Protein AF-A0A6G6Y053-F1 (afdb_monomer_lite)

Organism: NCBI:txid2711215

Foldseek 3Di:
DDDDPPPPDPPQFQFPDDQDDPNHGDDPVNSNVNRVVVVVCVPPVNVVVVVVVVVVVVVVVVVVVVDDPPDPPDPPDPPDPPPDDDDDDDDDDDDDDDDDDDDDDD

Structure (mmCIF, N/CA/C/O backbone):
data_AF-A0A6G6Y053-F1
#
_entry.id   AF-A0A6G6Y053-F1
#
loop_
_atom_site.group_PDB
_atom_site.id
_atom_site.type_symbol
_atom_site.label_atom_id
_atom_site.label_alt_id
_atom_site.label_comp_id
_atom_site.label_asym_id
_atom_site.label_entity_id
_atom_site.label_seq_id
_atom_site.pdbx_PDB_ins_code
_atom_site.Cartn_x
_atom_site.Cartn_y
_atom_site.Cartn_z
_atom_site.occupancy
_atom_site.B_iso_or_equiv
_atom_site.auth_seq_id
_atom_site.auth_comp_id
_atom_site.auth_asym_id
_atom_site.auth_atom_id
_atom_site.pdbx_PDB_model_num
ATOM 1 N N . MET A 1 1 ? -21.808 40.352 -26.082 1.00 40.16 1 MET A N 1
ATOM 2 C CA . MET A 1 1 ? -21.415 40.097 -24.675 1.00 40.16 1 MET A CA 1
ATOM 3 C C . MET A 1 1 ? -20.967 38.643 -24.524 1.00 40.16 1 MET A C 1
ATOM 5 O O . MET A 1 1 ? -21.799 37.762 -24.353 1.00 40.16 1 MET A O 1
ATOM 9 N N . ALA A 1 2 ? -19.668 38.358 -24.646 1.00 48.59 2 ALA A N 1
ATOM 10 C CA . ALA A 1 2 ? -19.147 37.001 -24.470 1.00 48.59 2 ALA A CA 1
ATOM 11 C C . ALA A 1 2 ? -18.916 36.725 -22.975 1.00 48.59 2 ALA A C 1
ATOM 13 O O . ALA A 1 2 ? -18.081 37.368 -22.337 1.00 48.59 2 ALA A O 1
ATOM 14 N N . LYS A 1 3 ? -19.668 35.779 -22.395 1.00 51.44 3 LYS A N 1
ATOM 15 C CA . LYS A 1 3 ? -19.447 35.306 -21.021 1.00 51.44 3 LYS A CA 1
ATOM 16 C C . LYS A 1 3 ? -18.071 34.639 -20.947 1.00 51.44 3 LYS A C 1
ATOM 18 O O . LYS A 1 3 ? -17.891 33.500 -21.368 1.00 51.44 3 LYS A O 1
ATOM 23 N N . LYS A 1 4 ? -17.099 35.373 -20.403 1.00 47.28 4 LYS A N 1
ATOM 24 C CA . LYS A 1 4 ? -15.749 34.909 -20.071 1.00 47.28 4 LYS A CA 1
ATOM 25 C C . LYS A 1 4 ? -15.877 33.661 -19.183 1.00 47.28 4 LYS A C 1
ATOM 27 O O . LYS A 1 4 ? -16.305 33.758 -18.032 1.00 47.28 4 LYS A O 1
ATOM 32 N N . LYS A 1 5 ? -15.565 32.478 -19.735 1.00 53.31 5 LYS A N 1
ATOM 33 C CA . LYS A 1 5 ? -15.426 31.215 -18.989 1.00 53.31 5 LYS A CA 1
ATOM 34 C C . LYS A 1 5 ? -14.479 31.496 -17.819 1.00 53.31 5 LYS A C 1
ATOM 36 O O . LYS A 1 5 ? -13.293 31.723 -18.040 1.00 53.31 5 LYS A O 1
ATOM 41 N N . LYS A 1 6 ? -15.005 31.534 -16.588 1.00 44.59 6 LYS A N 1
ATOM 42 C CA . LYS A 1 6 ? -14.189 31.637 -15.372 1.00 44.59 6 LYS A CA 1
ATOM 43 C C . LYS A 1 6 ? -13.192 30.482 -15.396 1.00 44.59 6 LYS A C 1
ATOM 45 O O . LYS A 1 6 ? -13.589 29.316 -15.364 1.00 44.59 6 LYS A O 1
ATOM 50 N N . SER A 1 7 ? -11.916 30.828 -15.498 1.00 49.06 7 SER A N 1
ATOM 51 C CA . SER A 1 7 ? -10.780 29.934 -15.337 1.00 49.06 7 SER A CA 1
ATOM 52 C C . SER A 1 7 ? -11.001 29.084 -14.087 1.00 49.06 7 SER A C 1
ATOM 54 O O . SER A 1 7 ? -11.285 29.593 -12.999 1.00 49.06 7 SER A O 1
ATOM 56 N N . LYS A 1 8 ? -10.960 27.760 -14.267 1.00 51.59 8 LYS A N 1
ATOM 57 C CA . LYS A 1 8 ? -10.961 26.783 -13.177 1.00 51.59 8 LYS A CA 1
ATOM 58 C C . LYS A 1 8 ? -9.758 27.122 -12.299 1.00 51.59 8 LYS A C 1
ATOM 60 O O . LYS A 1 8 ? -8.645 26.755 -12.637 1.00 51.59 8 LYS A O 1
ATOM 65 N N . LYS A 1 9 ? -10.007 27.846 -11.204 1.00 45.41 9 LYS A N 1
ATOM 66 C CA . LYS A 1 9 ? -9.095 28.024 -10.070 1.00 45.41 9 LYS A CA 1
ATOM 67 C C . LYS A 1 9 ? -8.394 26.691 -9.830 1.00 45.41 9 LYS A C 1
ATOM 69 O O . LYS A 1 9 ? -9.125 25.716 -9.649 1.00 45.41 9 LYS A O 1
ATOM 74 N N . ASP A 1 10 ? -7.063 26.661 -9.882 1.00 51.81 10 ASP A N 1
ATOM 75 C CA . ASP A 1 10 ? -6.205 25.501 -9.622 1.00 51.81 10 ASP A CA 1
ATOM 76 C C . ASP A 1 10 ? -6.730 24.681 -8.444 1.00 51.81 10 ASP A C 1
ATOM 78 O O . ASP A 1 10 ? -6.475 24.949 -7.267 1.00 51.81 10 ASP A O 1
ATOM 82 N N . LYS A 1 11 ? -7.572 23.695 -8.755 1.00 57.12 11 LYS A N 1
ATOM 83 C CA . LYS A 1 11 ? -8.029 22.720 -7.781 1.00 57.12 11 LYS A CA 1
ATOM 84 C C . LYS A 1 11 ? -6.908 21.706 -7.766 1.00 57.12 11 LYS A C 1
ATOM 86 O O . LYS A 1 11 ? -6.792 20.940 -8.718 1.00 57.12 11 LYS A O 1
ATOM 91 N N . GLY A 1 12 ? -6.093 21.758 -6.711 1.00 64.25 12 GLY A N 1
ATOM 92 C CA . GLY A 1 12 ? -5.058 20.765 -6.442 1.00 64.25 12 GLY A CA 1
ATOM 93 C C . GLY A 1 12 ? -5.575 19.329 -6.606 1.00 64.25 12 GLY A C 1
ATOM 94 O O . GLY A 1 12 ? -6.791 19.107 -6.696 1.00 64.25 12 GLY A O 1
ATOM 95 N N . PRO A 1 13 ? -4.665 18.351 -6.662 1.00 74.25 13 PRO A N 1
ATOM 96 C CA . PRO A 1 13 ? -4.960 17.028 -7.184 1.00 74.25 13 PRO A CA 1
ATOM 97 C C . PRO A 1 13 ? -6.192 16.406 -6.517 1.00 74.25 13 PRO A C 1
ATOM 99 O O . PRO A 1 13 ? -6.387 16.486 -5.298 1.00 74.25 13 PRO A O 1
ATOM 102 N N . LYS A 1 14 ? -7.081 15.856 -7.354 1.00 80.06 14 LYS A N 1
ATOM 103 C CA . LYS A 1 14 ? -8.405 15.396 -6.921 1.00 80.06 14 LYS A CA 1
ATOM 104 C C . LYS A 1 14 ? -8.246 14.260 -5.899 1.00 80.06 14 LYS A C 1
ATOM 106 O O . LYS A 1 14 ? -7.500 13.323 -6.169 1.00 80.06 14 LYS A O 1
ATOM 111 N N . PRO A 1 15 ? -8.954 14.313 -4.758 1.00 83.75 15 PRO A N 1
ATOM 112 C CA . PRO A 1 15 ? -8.906 13.252 -3.760 1.00 83.75 15 PRO A CA 1
ATOM 113 C C . PRO A 1 15 ? -9.451 11.947 -4.354 1.00 83.75 15 PRO A C 1
ATOM 115 O O . PRO A 1 15 ? -10.555 11.948 -4.900 1.00 83.75 15 PRO A O 1
ATOM 118 N N . ILE A 1 16 ? -8.694 10.854 -4.231 1.00 88.44 16 ILE A N 1
ATOM 119 C CA . ILE A 1 16 ? -9.089 9.529 -4.741 1.00 88.44 16 ILE A CA 1
ATOM 120 C C . ILE A 1 16 ? -9.916 8.769 -3.707 1.00 88.44 16 ILE A C 1
ATOM 122 O O . ILE A 1 16 ? -10.849 8.051 -4.058 1.00 88.44 16 ILE A O 1
ATOM 126 N N . LEU A 1 17 ? -9.622 8.965 -2.419 1.00 89.50 17 LEU A N 1
ATOM 127 C CA . LEU A 1 17 ? -10.308 8.228 -1.364 1.00 89.50 17 LEU A CA 1
ATOM 128 C C . LEU A 1 17 ? -11.757 8.723 -1.145 1.00 89.50 17 LEU A C 1
ATOM 130 O O . LEU A 1 17 ? -12.001 9.943 -1.024 1.00 89.50 17 LEU A O 1
ATOM 134 N N . PRO A 1 18 ? -12.734 7.798 -1.029 1.00 90.50 18 PRO A N 1
ATOM 135 C CA . PRO A 1 18 ? -14.115 8.124 -0.689 1.00 90.50 18 PRO A CA 1
ATOM 136 C C . PRO A 1 18 ? -14.231 8.656 0.748 1.00 90.50 18 PRO A C 1
ATOM 138 O O . PRO A 1 18 ? -13.258 8.732 1.498 1.00 90.50 18 PRO A O 1
ATOM 141 N N . LYS A 1 19 ? -15.428 9.124 1.121 1.00 92.69 19 LYS A N 1
ATOM 142 C CA . LYS A 1 19 ? -15.702 9.630 2.480 1.00 92.69 19 LYS A CA 1
ATOM 143 C C . LYS A 1 19 ? -15.659 8.521 3.528 1.00 92.69 19 LYS A C 1
ATOM 145 O O . LYS A 1 19 ? -15.292 8.809 4.662 1.00 92.69 19 LYS A O 1
ATOM 150 N N . GLU A 1 20 ? -16.022 7.309 3.137 1.00 93.81 20 GLU A N 1
ATOM 151 C CA . GLU A 1 20 ? -16.120 6.134 3.993 1.00 93.81 20 GLU A CA 1
ATOM 152 C C . GLU A 1 20 ? -15.593 4.911 3.245 1.00 93.81 20 GLU A C 1
ATOM 154 O O . GLU A 1 20 ? -15.779 4.797 2.032 1.00 93.81 20 GLU A O 1
ATOM 159 N N . ILE A 1 21 ? -14.919 4.023 3.972 1.00 91.12 21 ILE A N 1
ATOM 160 C CA . ILE A 1 21 ? -14.439 2.725 3.491 1.00 91.12 21 ILE A CA 1
ATOM 161 C C . ILE A 1 21 ? -14.926 1.698 4.509 1.00 91.12 21 ILE A C 1
ATOM 163 O O . ILE A 1 21 ? -14.577 1.802 5.680 1.00 91.12 21 ILE A O 1
ATOM 167 N N . ALA A 1 22 ? -15.769 0.752 4.087 1.00 91.50 22 ALA A N 1
ATOM 168 C CA . ALA A 1 22 ? -16.359 -0.264 4.969 1.00 91.50 22 ALA A CA 1
ATOM 169 C C . ALA A 1 22 ? -17.026 0.314 6.244 1.00 91.50 22 ALA A C 1
ATOM 171 O O . ALA A 1 22 ? -16.867 -0.220 7.336 1.00 91.50 22 ALA A O 1
ATOM 172 N N . GLY A 1 23 ? -17.732 1.448 6.119 1.00 92.12 23 GLY A N 1
ATOM 173 C CA . GLY A 1 23 ? -18.385 2.139 7.245 1.00 92.12 23 GLY A CA 1
ATOM 174 C C . GLY A 1 23 ? -17.450 2.986 8.121 1.00 92.12 23 GLY A C 1
ATOM 175 O O . GLY A 1 23 ? -17.910 3.693 9.014 1.00 92.12 23 GLY A O 1
ATOM 176 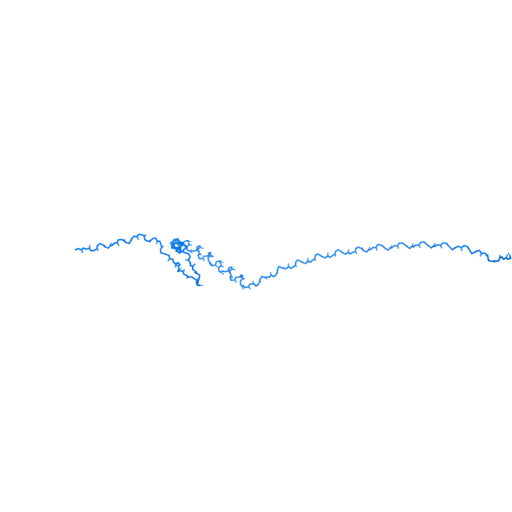N N . ILE A 1 24 ? -16.142 2.979 7.849 1.00 93.25 24 ILE A N 1
ATOM 177 C CA . ILE A 1 24 ? -15.152 3.777 8.575 1.00 93.25 24 ILE A CA 1
ATOM 178 C C . ILE A 1 24 ? -14.977 5.122 7.872 1.00 93.25 24 ILE A C 1
ATOM 180 O O . ILE A 1 24 ? -14.602 5.192 6.698 1.00 93.25 24 ILE A O 1
ATOM 184 N N . LYS A 1 25 ? -15.218 6.212 8.606 1.00 93.38 25 LYS A N 1
ATOM 185 C CA . LYS A 1 25 ? -15.067 7.584 8.110 1.00 93.38 25 LYS A CA 1
ATOM 186 C C . LYS A 1 25 ? -13.604 7.910 7.827 1.00 93.38 25 LYS A C 1
ATOM 188 O O . LYS A 1 25 ? -12.769 7.907 8.726 1.00 93.38 25 LYS A O 1
ATOM 193 N N . VAL A 1 26 ? -13.314 8.298 6.589 1.00 93.19 26 VAL A N 1
ATOM 194 C CA . VAL A 1 26 ? -11.968 8.680 6.154 1.00 93.19 26 VAL A CA 1
ATOM 195 C C . VAL A 1 26 ? -11.722 10.170 6.443 1.00 93.19 26 VAL A C 1
ATOM 197 O O . VAL A 1 26 ? -12.440 11.037 5.919 1.00 93.19 26 VAL A O 1
ATOM 200 N N . PRO A 1 27 ? -10.690 10.519 7.235 1.00 93.12 27 PRO A N 1
ATOM 201 C CA . PRO A 1 27 ? -10.336 11.899 7.552 1.00 93.12 27 PRO A CA 1
ATOM 202 C C . PRO A 1 27 ? -10.153 12.794 6.319 1.00 93.12 27 PRO A C 1
ATOM 204 O O . PRO A 1 27 ? -9.478 12.451 5.349 1.00 93.12 27 PRO A O 1
ATOM 207 N N . LYS A 1 28 ? -10.699 14.017 6.375 1.00 89.69 28 LYS A N 1
ATOM 208 C CA . LYS A 1 28 ? -10.655 14.984 5.258 1.00 89.69 28 LYS A CA 1
ATOM 209 C C . LYS A 1 28 ? -9.227 15.354 4.830 1.00 89.69 28 LYS A C 1
ATOM 211 O O . LYS A 1 28 ? -9.028 15.674 3.659 1.00 89.69 28 LYS A O 1
ATOM 216 N N . LYS A 1 29 ? -8.261 15.329 5.758 1.00 90.50 29 LYS A N 1
ATOM 217 C CA . LYS A 1 29 ? -6.833 15.576 5.483 1.00 90.50 29 LYS A CA 1
ATOM 218 C C . LYS A 1 29 ? -6.250 14.466 4.601 1.00 90.50 29 LYS A C 1
ATOM 220 O O . LYS A 1 29 ? -5.841 14.760 3.482 1.00 90.50 29 LYS A O 1
ATOM 225 N N . LEU A 1 30 ? -6.410 13.208 5.017 1.00 89.94 30 LEU A N 1
ATOM 226 C CA . LEU A 1 30 ? -5.987 12.027 4.255 1.00 89.94 30 LEU A CA 1
ATOM 227 C C . LEU A 1 30 ? -6.620 11.966 2.866 1.00 89.94 30 LEU A C 1
ATOM 229 O O . LEU A 1 30 ? -5.955 11.666 1.882 1.00 89.94 30 LEU A O 1
ATOM 233 N N . ARG A 1 31 ? -7.900 12.330 2.745 1.00 90.12 31 ARG A N 1
ATOM 234 C CA . ARG A 1 31 ? -8.551 12.394 1.431 1.00 90.12 31 ARG A CA 1
ATOM 235 C C . ARG A 1 31 ? -7.861 13.398 0.509 1.00 90.12 31 ARG A C 1
ATOM 237 O O . ARG A 1 31 ? -7.605 13.073 -0.642 1.00 90.12 31 ARG A O 1
ATOM 244 N N . LYS A 1 32 ? -7.518 14.595 0.988 1.00 88.81 32 LYS A N 1
ATOM 245 C CA . LYS A 1 32 ? -6.802 15.598 0.178 1.00 88.81 32 LYS A CA 1
ATOM 246 C C . LYS A 1 32 ? -5.376 15.162 -0.158 1.00 88.81 32 LYS A C 1
ATOM 248 O O . LYS A 1 32 ? -4.928 15.375 -1.279 1.00 88.81 32 LYS A O 1
ATOM 253 N N . GLU A 1 33 ? 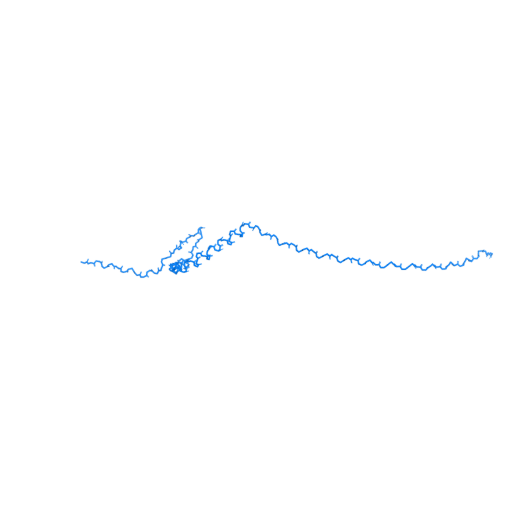-4.686 14.545 0.793 1.00 89.94 33 GLU A N 1
ATOM 254 C CA . GLU A 1 33 ? -3.333 14.013 0.599 1.00 89.94 33 GLU A CA 1
ATOM 255 C C . GLU A 1 33 ? -3.313 12.850 -0.393 1.00 89.94 33 GLU A C 1
ATOM 257 O O . GLU A 1 33 ? -2.401 12.779 -1.210 1.00 89.94 33 GLU A O 1
ATOM 262 N N . SER A 1 34 ? -4.368 12.027 -0.432 1.00 87.81 34 SER A N 1
ATOM 263 C CA . SER A 1 34 ? -4.493 10.942 -1.413 1.00 87.81 34 SER A CA 1
ATOM 264 C C . SER A 1 34 ? -4.430 11.432 -2.859 1.00 87.81 34 SER A C 1
ATOM 266 O O . SER A 1 34 ? -3.915 10.724 -3.714 1.00 87.81 34 SER A O 1
ATOM 268 N N . GLY A 1 35 ? -4.885 12.660 -3.136 1.00 88.19 35 GLY A N 1
ATOM 269 C CA . GLY A 1 35 ? -4.723 13.264 -4.456 1.00 88.19 35 GLY A CA 1
ATOM 270 C C . GLY A 1 35 ? -3.253 13.503 -4.803 1.00 88.19 35 GLY A C 1
ATOM 271 O O . GLY A 1 35 ? -2.827 13.197 -5.910 1.00 88.19 35 GLY A O 1
ATOM 272 N N . LYS A 1 36 ? -2.455 14.001 -3.853 1.00 88.12 36 LYS A N 1
ATOM 273 C CA . LYS A 1 36 ? -1.018 14.242 -4.058 1.00 88.12 36 LYS A CA 1
ATOM 274 C C . LYS A 1 36 ? -0.241 12.937 -4.214 1.00 88.12 36 LYS A C 1
ATOM 276 O O . LYS A 1 36 ? 0.601 12.841 -5.096 1.00 88.12 36 LYS A O 1
ATOM 281 N N . ILE A 1 37 ? -0.551 11.933 -3.392 1.00 86.81 37 ILE A N 1
ATOM 282 C CA . ILE A 1 37 ? 0.060 10.599 -3.493 1.00 86.81 37 ILE A CA 1
ATOM 283 C C . ILE A 1 37 ? -0.270 9.981 -4.852 1.00 86.81 37 ILE A C 1
ATOM 285 O O . ILE A 1 37 ? 0.607 9.433 -5.506 1.00 86.81 37 ILE A O 1
ATOM 289 N N . ALA A 1 38 ? -1.509 10.132 -5.316 1.00 86.88 38 ALA A N 1
ATOM 290 C CA . ALA A 1 38 ? -1.900 9.652 -6.630 1.00 86.88 38 ALA A CA 1
ATOM 291 C C . ALA A 1 38 ? -1.207 10.384 -7.781 1.00 86.88 38 ALA A C 1
ATOM 293 O O . ALA A 1 38 ? -0.932 9.772 -8.804 1.00 86.88 38 ALA A O 1
ATOM 294 N N . GLU A 1 39 ? -0.933 11.681 -7.633 1.00 89.38 39 GLU A N 1
ATOM 295 C CA . GLU A 1 39 ? -0.137 12.439 -8.601 1.00 89.38 39 GLU A CA 1
ATOM 296 C C . GLU A 1 39 ? 1.281 11.855 -8.705 1.00 89.38 39 GLU A C 1
ATOM 298 O O . GLU A 1 39 ? 1.759 11.586 -9.801 1.00 89.38 39 GLU A O 1
ATOM 303 N N . ILE A 1 40 ? 1.913 11.589 -7.558 1.00 90.00 40 ILE A N 1
ATOM 304 C CA . ILE A 1 40 ? 3.257 11.000 -7.462 1.00 90.00 40 ILE A CA 1
ATOM 305 C C . ILE A 1 40 ? 3.280 9.575 -8.040 1.00 90.00 40 ILE A C 1
ATOM 307 O O . ILE A 1 40 ? 4.181 9.223 -8.799 1.00 90.00 40 ILE A O 1
ATOM 311 N N . ALA A 1 41 ? 2.252 8.778 -7.751 1.00 86.50 41 ALA A N 1
ATOM 312 C CA . ALA A 1 41 ? 2.111 7.409 -8.239 1.00 86.50 41 ALA A CA 1
ATOM 313 C C . ALA A 1 41 ? 1.826 7.307 -9.750 1.00 86.50 41 ALA A C 1
ATOM 315 O O . ALA A 1 41 ? 1.795 6.203 -10.278 1.00 86.50 41 ALA A O 1
ATOM 316 N N . ARG A 1 42 ? 1.623 8.422 -10.471 1.00 88.62 42 ARG A N 1
ATOM 317 C CA . ARG A 1 42 ? 1.545 8.405 -11.945 1.00 88.62 42 ARG A CA 1
ATOM 318 C C . ARG A 1 42 ? 2.912 8.289 -12.613 1.00 88.62 42 ARG A C 1
ATOM 320 O O . ARG A 1 42 ? 2.963 7.989 -13.802 1.00 88.62 42 ARG A O 1
ATOM 327 N N . HIS A 1 43 ? 4.005 8.551 -11.894 1.00 95.50 43 HIS A N 1
ATOM 328 C CA . HIS A 1 43 ? 5.339 8.364 -12.450 1.00 95.50 43 HIS A CA 1
ATOM 329 C C . HIS A 1 43 ? 5.633 6.860 -12.574 1.00 95.50 43 HIS A C 1
ATOM 331 O O . HIS A 1 43 ? 5.513 6.162 -11.568 1.00 95.50 43 HIS A O 1
ATOM 337 N N . PRO A 1 44 ? 6.065 6.350 -13.743 1.00 90.94 44 PRO A N 1
ATOM 338 C CA . PRO A 1 44 ? 6.176 4.909 -13.998 1.00 90.94 44 PRO A CA 1
ATOM 339 C C . PRO A 1 44 ? 7.060 4.197 -12.969 1.00 90.94 44 PRO A C 1
ATOM 341 O O . PRO A 1 44 ? 6.653 3.207 -12.378 1.00 90.94 44 PRO A O 1
ATOM 344 N N . VAL A 1 45 ? 8.222 4.768 -12.644 1.00 96.69 45 VAL A N 1
ATOM 345 C CA . VAL A 1 45 ? 9.136 4.188 -11.641 1.00 96.69 45 VAL A CA 1
ATOM 346 C C . VAL A 1 45 ? 8.511 4.136 -10.240 1.00 96.69 45 VAL A C 1
ATOM 348 O O . VAL A 1 45 ? 8.722 3.187 -9.489 1.00 96.69 45 VAL A O 1
ATOM 351 N N . VAL A 1 46 ? 7.727 5.153 -9.876 1.00 94.31 46 VAL A N 1
ATOM 352 C CA . VAL A 1 46 ? 7.109 5.223 -8.545 1.00 94.31 46 VAL A CA 1
ATOM 353 C C . VAL A 1 46 ? 5.902 4.291 -8.465 1.00 94.31 46 VAL A C 1
ATOM 355 O O . VAL A 1 46 ? 5.682 3.663 -7.432 1.00 94.31 46 VAL A O 1
ATOM 358 N N . ALA A 1 47 ? 5.152 4.165 -9.561 1.00 92.69 47 ALA A N 1
ATOM 359 C CA . ALA A 1 47 ? 4.049 3.226 -9.694 1.00 92.69 47 ALA A CA 1
ATOM 360 C C . ALA A 1 47 ? 4.522 1.780 -9.493 1.00 92.69 47 ALA A C 1
ATOM 362 O O . ALA A 1 47 ? 3.942 1.066 -8.678 1.00 92.69 47 ALA A O 1
ATOM 363 N N . GLU A 1 48 ? 5.608 1.385 -10.164 1.00 95.12 48 GLU A N 1
ATOM 364 C CA . GLU A 1 48 ? 6.209 0.051 -10.037 1.00 95.12 48 GLU A CA 1
ATOM 365 C C . GLU A 1 48 ? 6.649 -0.236 -8.593 1.00 95.12 48 GLU A C 1
ATOM 367 O O . GLU A 1 48 ? 6.255 -1.242 -8.007 1.00 95.12 48 GLU A O 1
ATOM 372 N N . MET A 1 49 ? 7.382 0.688 -7.959 1.00 96.19 49 MET A N 1
ATOM 373 C CA . MET A 1 49 ? 7.791 0.547 -6.552 1.00 96.19 49 MET A CA 1
ATOM 374 C C . MET A 1 49 ? 6.592 0.391 -5.608 1.00 96.19 49 MET A C 1
ATOM 376 O O . MET A 1 49 ? 6.606 -0.448 -4.704 1.00 96.19 49 MET A O 1
ATOM 380 N N . MET A 1 50 ? 5.539 1.186 -5.813 1.00 94.88 50 MET A N 1
ATOM 381 C CA . MET A 1 50 ? 4.331 1.113 -4.997 1.00 94.88 50 MET A CA 1
ATOM 382 C C . MET A 1 50 ? 3.587 -0.211 -5.215 1.00 94.88 50 MET A C 1
ATOM 384 O O . MET A 1 50 ? 3.133 -0.816 -4.244 1.00 94.88 50 MET A O 1
ATOM 388 N N . ALA A 1 51 ? 3.492 -0.683 -6.460 1.00 95.19 51 ALA A N 1
ATOM 389 C CA . ALA A 1 51 ? 2.869 -1.956 -6.802 1.00 95.19 51 ALA A CA 1
ATOM 390 C C . ALA A 1 51 ? 3.607 -3.132 -6.150 1.00 95.19 51 ALA A C 1
ATOM 392 O O . ALA A 1 51 ? 2.969 -3.963 -5.504 1.00 95.19 51 ALA A O 1
ATOM 393 N N . VAL A 1 52 ? 4.942 -3.155 -6.230 1.00 97.38 52 VAL A N 1
ATOM 394 C CA . VAL A 1 52 ? 5.783 -4.165 -5.569 1.00 97.38 52 VAL A CA 1
ATOM 395 C C . VAL A 1 52 ? 5.589 -4.133 -4.054 1.00 97.38 52 VAL A C 1
ATOM 397 O O . VAL A 1 52 ? 5.361 -5.176 -3.444 1.00 97.38 52 VAL A O 1
ATOM 400 N N . GLY A 1 53 ? 5.606 -2.948 -3.437 1.00 96.38 53 GLY A N 1
ATOM 401 C CA . GLY A 1 53 ? 5.399 -2.807 -1.995 1.00 96.38 53 GLY A CA 1
ATOM 402 C C . GLY A 1 53 ? 4.028 -3.312 -1.537 1.00 96.38 53 GLY A C 1
ATOM 403 O O . GLY A 1 53 ? 3.935 -4.076 -0.578 1.00 96.38 53 GLY A O 1
ATOM 404 N N . ILE A 1 54 ? 2.955 -2.941 -2.245 1.00 95.56 54 ILE A N 1
ATOM 405 C CA . ILE A 1 54 ? 1.597 -3.411 -1.934 1.00 95.56 54 ILE A CA 1
ATOM 406 C C . ILE A 1 54 ? 1.491 -4.926 -2.144 1.00 95.56 54 ILE A C 1
ATOM 408 O O . ILE A 1 54 ? 0.927 -5.616 -1.295 1.00 95.56 54 ILE A O 1
ATOM 412 N N . ALA A 1 55 ? 2.047 -5.458 -3.235 1.00 95.50 55 ALA A N 1
ATOM 413 C CA . ALA A 1 55 ? 2.045 -6.890 -3.514 1.00 95.50 55 ALA A CA 1
ATOM 414 C C . ALA A 1 55 ? 2.784 -7.683 -2.426 1.00 95.50 55 ALA A C 1
ATOM 416 O O . ALA A 1 55 ? 2.254 -8.686 -1.953 1.00 95.50 55 ALA A O 1
ATOM 417 N N . ALA A 1 56 ? 3.942 -7.201 -1.964 1.00 96.38 56 ALA A N 1
ATOM 418 C CA . ALA A 1 56 ? 4.691 -7.810 -0.867 1.00 96.38 56 ALA A CA 1
ATOM 419 C C . ALA A 1 56 ? 3.892 -7.812 0.446 1.00 96.38 56 ALA A C 1
ATOM 421 O O . ALA A 1 56 ? 3.842 -8.826 1.140 1.00 96.38 56 ALA A O 1
ATOM 422 N N . VAL A 1 57 ? 3.195 -6.714 0.764 1.00 95.38 57 VAL A N 1
ATOM 423 C CA . VAL A 1 57 ? 2.311 -6.655 1.941 1.00 95.38 57 VAL A CA 1
ATOM 424 C C . VAL A 1 57 ? 1.160 -7.657 1.814 1.00 95.38 57 VAL A C 1
ATOM 426 O O . VAL A 1 57 ? 0.868 -8.378 2.766 1.00 95.38 57 VAL A O 1
ATOM 429 N N . VAL A 1 58 ? 0.517 -7.752 0.646 1.00 94.19 58 VAL A N 1
ATOM 430 C CA . VAL A 1 58 ? -0.564 -8.724 0.409 1.00 94.19 58 VAL A CA 1
ATOM 431 C C . VAL A 1 58 ? -0.048 -10.161 0.505 1.00 94.19 58 VAL A C 1
ATOM 433 O O . VAL A 1 58 ? -0.718 -10.995 1.112 1.00 94.19 58 VAL A O 1
ATOM 436 N N . ALA A 1 59 ? 1.129 -10.454 -0.049 1.00 91.12 59 ALA A N 1
ATOM 437 C CA . ALA A 1 59 ? 1.769 -11.762 0.057 1.00 91.12 59 ALA A CA 1
ATOM 438 C C . ALA A 1 59 ? 2.064 -12.120 1.523 1.00 91.12 59 ALA A C 1
ATOM 440 O O . ALA A 1 59 ? 1.602 -13.155 1.999 1.00 91.12 59 ALA A O 1
ATOM 441 N N . GLY A 1 60 ? 2.694 -11.217 2.282 1.00 90.38 60 GLY A N 1
ATOM 442 C CA . GLY A 1 60 ? 2.984 -11.437 3.701 1.00 90.38 60 GLY A CA 1
ATOM 443 C C . GLY A 1 60 ? 1.730 -11.601 4.569 1.00 90.38 60 GLY A C 1
ATOM 444 O O . GLY A 1 60 ? 1.727 -12.383 5.517 1.00 90.38 60 GLY A O 1
ATOM 445 N N . LEU A 1 61 ? 0.628 -10.914 4.246 1.00 88.44 61 LEU A N 1
ATOM 446 C CA . LEU A 1 61 ? -0.658 -11.127 4.924 1.00 88.44 61 LEU A CA 1
ATOM 447 C C . LEU A 1 61 ? -1.296 -12.482 4.576 1.00 88.44 61 LEU A C 1
ATOM 449 O O . LEU A 1 61 ? -1.992 -13.047 5.417 1.00 88.44 61 LEU A O 1
ATOM 453 N N . ARG A 1 62 ? -1.081 -13.007 3.361 1.00 80.94 62 ARG A N 1
ATOM 454 C CA . ARG A 1 62 ? -1.563 -14.339 2.950 1.00 80.94 62 ARG A CA 1
ATOM 455 C C . ARG A 1 62 ? -0.795 -15.454 3.652 1.00 80.94 62 ARG A C 1
ATOM 457 O O . ARG A 1 62 ? -1.430 -16.374 4.153 1.00 80.94 62 ARG A O 1
ATOM 464 N N . GLU A 1 63 ? 0.526 -15.337 3.752 1.00 74.19 63 GLU A N 1
ATOM 465 C CA . GLU A 1 63 ? 1.369 -16.303 4.472 1.00 74.19 63 GLU A CA 1
ATOM 466 C C . GLU A 1 63 ? 1.021 -16.354 5.964 1.00 74.19 63 GLU A C 1
ATOM 468 O O . GLU A 1 63 ? 0.783 -17.428 6.509 1.00 74.19 63 GLU A O 1
ATOM 473 N N . ARG A 1 64 ? 0.827 -15.191 6.603 1.00 67.00 64 ARG A N 1
ATOM 474 C CA . ARG A 1 64 ? 0.357 -15.111 8.002 1.00 67.00 64 ARG A CA 1
ATOM 475 C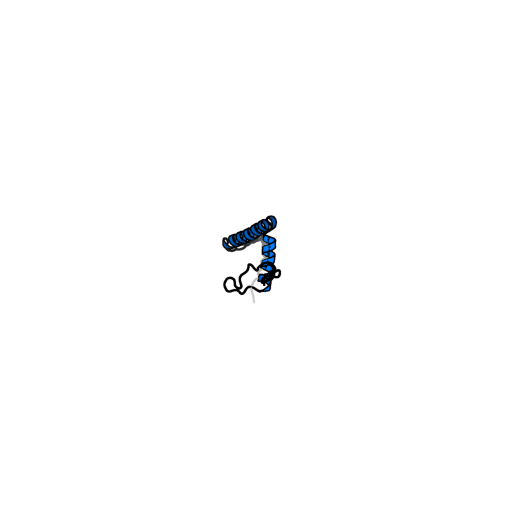 C . ARG A 1 64 ? -1.042 -15.689 8.231 1.00 67.00 64 ARG A C 1
ATOM 477 O O . ARG A 1 64 ? -1.417 -15.914 9.375 1.00 67.00 64 ARG A O 1
ATOM 484 N N . LYS A 1 65 ? -1.836 -15.876 7.175 1.00 60.97 65 LYS A N 1
ATOM 485 C CA . LYS A 1 65 ? -3.166 -16.495 7.250 1.00 60.97 65 LYS A CA 1
ATOM 486 C C . LYS A 1 65 ? -3.123 -18.004 6.969 1.00 60.97 65 LYS A C 1
ATOM 488 O O . LYS A 1 65 ? -4.102 -18.684 7.259 1.00 60.97 65 LYS A O 1
ATOM 493 N N . ALA A 1 66 ? -2.024 -18.507 6.399 1.00 58.44 66 ALA A N 1
ATOM 494 C CA . ALA A 1 66 ? -1.839 -19.912 6.038 1.00 58.44 66 ALA A CA 1
ATOM 495 C C . ALA A 1 66 ? -1.189 -20.741 7.156 1.00 58.44 66 ALA A C 1
ATOM 497 O O . ALA A 1 66 ? -1.426 -21.943 7.226 1.00 58.44 66 ALA A O 1
ATOM 498 N N . GLU A 1 67 ? -0.444 -20.118 8.068 1.00 57.03 67 GLU A N 1
ATOM 499 C CA . GLU A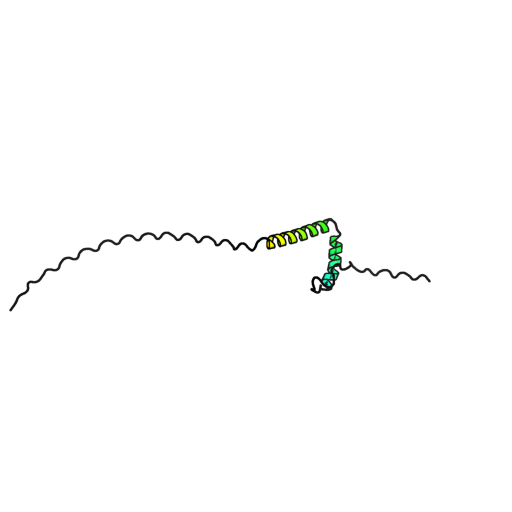 1 67 ? 0.041 -20.786 9.272 1.00 57.03 67 GLU A CA 1
ATOM 500 C C . GLU A 1 67 ? -0.654 -20.196 10.501 1.00 57.03 67 GLU A C 1
ATOM 502 O O . GLU A 1 67 ? -0.469 -19.029 10.853 1.00 57.03 67 GLU A O 1
ATOM 507 N N . ALA A 1 68 ? -1.443 -21.024 11.197 1.00 61.84 68 ALA A N 1
ATOM 508 C CA . ALA A 1 68 ? -1.569 -20.847 12.639 1.00 61.84 68 ALA A CA 1
ATOM 509 C C . ALA A 1 68 ? -0.140 -20.713 13.189 1.00 61.84 68 ALA A C 1
ATOM 511 O O . ALA A 1 68 ? 0.726 -21.456 12.716 1.00 61.84 68 ALA A O 1
ATOM 512 N N . PRO A 1 69 ? 0.142 -19.780 14.117 1.00 60.44 69 PRO A N 1
ATOM 513 C CA . PRO A 1 69 ? 1.485 -19.649 14.660 1.00 60.44 69 PRO A CA 1
ATOM 514 C C . PRO A 1 69 ? 1.911 -21.033 15.138 1.00 60.44 69 PRO A C 1
ATOM 516 O O . PRO A 1 69 ? 1.285 -21.584 16.046 1.00 60.44 69 PRO A O 1
ATOM 519 N N . ARG A 1 70 ? 2.915 -21.632 14.482 1.00 62.12 70 ARG A N 1
ATOM 520 C CA . ARG A 1 70 ? 3.525 -22.846 15.012 1.00 62.12 70 ARG A CA 1
ATOM 521 C C . ARG A 1 70 ? 3.976 -22.462 16.408 1.00 62.12 70 ARG A C 1
ATOM 523 O O . ARG A 1 70 ? 4.686 -21.466 16.569 1.00 62.12 70 ARG A O 1
ATOM 530 N N . ALA A 1 71 ? 3.464 -23.178 17.406 1.00 61.69 71 ALA A N 1
ATOM 531 C CA . ALA A 1 71 ? 3.932 -22.998 18.764 1.00 61.69 71 ALA A CA 1
ATOM 532 C C . ALA A 1 71 ? 5.466 -23.074 18.716 1.00 61.69 71 ALA A C 1
ATOM 534 O O . ALA A 1 71 ? 5.985 -23.926 17.986 1.00 61.69 71 ALA A O 1
ATOM 535 N N . PRO A 1 72 ? 6.186 -22.166 19.396 1.00 62.94 72 PRO A N 1
ATOM 536 C CA . PRO A 1 72 ? 7.631 -22.297 19.488 1.00 62.94 72 PRO A CA 1
ATOM 537 C C . PRO A 1 72 ? 7.925 -23.720 19.961 1.00 62.94 72 PRO A C 1
ATOM 539 O O . PRO A 1 72 ? 7.318 -24.165 20.939 1.00 62.94 72 PRO A O 1
ATOM 542 N N . GLU A 1 73 ? 8.777 -24.448 19.235 1.00 63.34 73 GLU A N 1
ATOM 543 C CA . GLU A 1 73 ? 9.214 -25.763 19.690 1.00 63.34 73 GLU A CA 1
ATOM 544 C C . GLU A 1 73 ? 9.783 -25.579 21.095 1.00 63.34 73 GLU A C 1
ATOM 546 O O . GLU A 1 73 ? 10.689 -24.771 21.317 1.00 63.34 73 GLU A O 1
ATOM 551 N N . THR A 1 74 ? 9.168 -26.249 22.070 1.00 60.28 74 THR A N 1
ATOM 552 C CA . THR A 1 74 ? 9.686 -26.301 23.433 1.00 60.28 74 THR A CA 1
ATOM 553 C C . THR A 1 74 ? 11.117 -26.815 23.345 1.00 60.28 74 THR A C 1
ATOM 555 O O . THR A 1 74 ? 11.300 -27.917 22.827 1.00 60.28 74 THR A O 1
ATOM 558 N N . PRO A 1 75 ? 12.122 -26.056 23.821 1.00 63.66 75 PRO A N 1
ATOM 559 C CA . PRO A 1 75 ? 13.482 -26.564 23.898 1.00 63.66 75 PRO A CA 1
ATOM 560 C C . PRO A 1 75 ? 13.460 -27.892 24.656 1.00 63.66 75 PRO A C 1
ATOM 562 O O . PRO A 1 75 ? 12.862 -27.956 25.735 1.00 63.66 75 PRO A O 1
ATOM 565 N N . GLU A 1 76 ? 14.065 -28.943 24.096 1.00 62.97 76 GLU A N 1
ATOM 566 C CA . GLU A 1 76 ? 14.245 -30.191 24.835 1.00 62.97 76 GLU A CA 1
ATOM 567 C C . GLU A 1 76 ? 14.955 -29.877 26.153 1.00 62.97 76 GLU A C 1
ATOM 569 O O . GLU A 1 76 ? 15.953 -29.150 26.196 1.00 62.97 76 GLU A O 1
ATOM 574 N N . ALA A 1 77 ? 14.381 -30.372 27.250 1.00 61.56 77 ALA A N 1
ATOM 575 C CA . ALA A 1 77 ? 14.972 -30.199 28.561 1.00 61.56 77 ALA A CA 1
ATOM 576 C C . ALA A 1 77 ? 16.360 -30.862 28.559 1.00 61.56 77 ALA A C 1
ATOM 578 O O . ALA A 1 77 ? 16.483 -31.989 28.077 1.00 61.56 77 ALA A O 1
ATOM 579 N N . PRO A 1 78 ? 17.400 -30.196 29.088 1.00 63.16 78 PRO A N 1
ATOM 580 C CA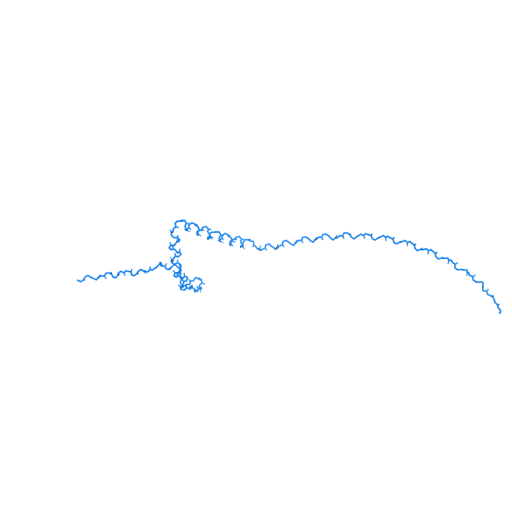 . PRO A 1 78 ? 18.715 -30.809 29.191 1.00 63.16 78 PRO A CA 1
ATOM 581 C C . PRO A 1 78 ? 18.607 -32.109 29.996 1.00 63.16 78 PRO A C 1
ATOM 583 O O . PRO A 1 78 ? 17.978 -32.123 31.059 1.00 63.16 78 PRO A O 1
ATOM 586 N N . GLU A 1 79 ? 19.203 -33.192 29.486 1.00 62.69 79 GLU A N 1
ATOM 587 C CA . GLU A 1 79 ? 19.242 -34.471 30.195 1.00 62.69 79 GLU A CA 1
ATOM 588 C C . GLU A 1 79 ? 19.805 -34.265 31.605 1.00 62.69 79 GLU A C 1
ATOM 590 O O . GLU A 1 79 ? 20.836 -33.614 31.809 1.00 62.69 79 GLU A O 1
ATOM 595 N N . ALA A 1 80 ? 19.088 -34.791 32.600 1.00 62.41 80 ALA A N 1
ATOM 596 C CA . ALA A 1 80 ? 19.506 -34.690 33.985 1.00 62.41 80 ALA A CA 1
ATOM 597 C C . ALA A 1 80 ? 20.856 -35.409 34.161 1.00 62.41 80 ALA A C 1
ATOM 599 O O . ALA A 1 80 ? 21.008 -36.538 33.690 1.00 62.41 80 ALA A O 1
ATOM 600 N N . PRO A 1 81 ? 21.834 -34.798 34.850 1.00 60.75 81 PRO A N 1
ATOM 601 C CA . PRO A 1 81 ? 23.122 -35.436 35.067 1.00 60.75 81 PRO A CA 1
ATOM 602 C C . PRO A 1 81 ? 22.928 -36.738 35.848 1.00 60.75 81 PRO A C 1
ATOM 604 O O . PRO A 1 81 ? 22.288 -36.744 36.903 1.00 60.75 81 PRO A O 1
ATOM 607 N N . GLU A 1 82 ? 23.489 -37.838 35.336 1.00 62.81 82 GLU A N 1
ATOM 608 C CA . GLU A 1 82 ? 23.441 -39.133 36.012 1.00 62.81 82 GLU A CA 1
ATOM 609 C C . GLU A 1 82 ? 23.966 -38.997 37.446 1.00 62.81 82 GLU A C 1
ATOM 611 O O . GLU A 1 82 ? 25.091 -38.546 37.700 1.00 62.81 82 GLU A O 1
ATOM 616 N N . ALA A 1 83 ? 23.132 -39.390 38.408 1.00 62.25 83 ALA A N 1
ATOM 617 C CA . ALA A 1 83 ? 23.499 -39.377 39.810 1.00 62.25 83 ALA A CA 1
ATOM 618 C C . ALA A 1 83 ? 24.694 -40.316 40.028 1.00 62.25 83 ALA A C 1
ATOM 620 O O . ALA A 1 83 ? 24.585 -41.539 39.901 1.00 62.25 83 ALA A O 1
ATOM 621 N N . LYS A 1 84 ? 25.847 -39.737 40.384 1.00 60.69 84 LYS A N 1
ATOM 622 C CA . LYS A 1 84 ? 27.031 -40.491 40.806 1.00 60.69 84 LYS A CA 1
ATOM 623 C C . LYS A 1 84 ? 26.626 -41.440 41.931 1.00 60.69 84 LYS A C 1
ATOM 625 O O . LYS A 1 84 ? 26.188 -40.998 42.992 1.00 60.69 84 LYS A O 1
ATOM 630 N N . ARG A 1 85 ? 26.770 -42.748 41.702 1.00 60.69 85 ARG A N 1
ATOM 631 C CA . ARG A 1 85 ? 26.512 -43.767 42.725 1.00 60.69 85 ARG A CA 1
ATOM 632 C C . ARG A 1 85 ? 27.390 -43.498 43.946 1.00 60.69 85 ARG A C 1
ATOM 634 O O . ARG A 1 85 ? 28.613 -43.448 43.833 1.00 60.69 85 ARG A O 1
ATOM 641 N N . SER A 1 86 ? 26.759 -43.352 45.107 1.00 61.16 86 SER A N 1
ATOM 642 C CA . SER A 1 86 ? 27.455 -43.205 46.384 1.00 61.16 86 SER A CA 1
ATOM 643 C C . SER A 1 86 ? 28.323 -44.439 46.667 1.00 61.16 86 SER A C 1
ATOM 645 O O . SER A 1 86 ? 27.855 -45.566 46.462 1.00 61.16 86 SER A O 1
ATOM 647 N N . PRO A 1 87 ? 29.567 -44.275 47.155 1.00 64.44 87 PRO A N 1
ATOM 648 C CA . PRO A 1 87 ? 30.379 -45.408 47.572 1.00 64.44 87 PRO A CA 1
ATOM 649 C C . PRO A 1 87 ? 29.718 -46.111 48.764 1.00 64.44 87 PRO A C 1
ATOM 651 O O . PRO A 1 87 ? 29.156 -45.479 49.660 1.00 64.44 87 PRO A O 1
ATOM 654 N N . LYS A 1 88 ? 29.764 -47.444 48.759 1.00 64.06 88 LYS A N 1
ATOM 655 C CA . LYS A 1 88 ? 29.172 -48.273 49.813 1.00 64.06 88 LYS A CA 1
ATOM 656 C C . LYS A 1 88 ? 29.968 -48.084 51.108 1.00 64.06 88 LYS A C 1
ATOM 658 O O . LYS A 1 88 ? 31.191 -48.201 51.095 1.00 64.06 88 LYS A O 1
ATOM 663 N N . ALA A 1 89 ? 29.276 -47.777 52.204 1.00 68.19 89 ALA A N 1
ATOM 664 C CA . ALA A 1 89 ? 29.904 -47.537 53.500 1.00 68.19 89 ALA A CA 1
ATOM 665 C C . ALA A 1 89 ? 30.698 -48.772 53.984 1.00 68.19 89 ALA A C 1
ATOM 667 O O . ALA A 1 89 ? 30.241 -49.904 53.780 1.00 68.19 89 ALA A O 1
ATOM 668 N N . PRO A 1 90 ? 31.864 -48.582 54.630 1.00 66.75 90 PRO A N 1
ATOM 669 C CA . PRO A 1 90 ? 32.627 -49.682 55.205 1.00 66.75 90 PRO A CA 1
ATOM 670 C C . PRO A 1 90 ? 31.858 -50.333 56.362 1.00 66.75 90 PRO A C 1
ATOM 672 O O . PRO A 1 90 ? 31.185 -49.662 57.145 1.00 66.75 90 PRO A O 1
ATOM 675 N N . ALA A 1 91 ? 31.947 -51.661 56.458 1.00 69.50 91 ALA A N 1
ATOM 676 C CA . ALA A 1 91 ? 31.261 -52.428 57.491 1.00 69.50 91 ALA A CA 1
ATOM 677 C C . ALA A 1 91 ? 31.802 -52.088 58.890 1.00 69.50 91 ALA A C 1
ATOM 679 O O . ALA A 1 91 ? 33.013 -51.994 59.093 1.00 69.50 91 ALA A O 1
ATOM 680 N N . ALA A 1 92 ? 30.893 -51.927 59.855 1.00 69.88 92 ALA A N 1
ATOM 681 C CA . ALA A 1 92 ? 31.239 -51.608 61.234 1.00 69.88 92 ALA A CA 1
ATOM 682 C C . ALA A 1 92 ? 32.033 -52.751 61.906 1.00 69.88 92 ALA A C 1
ATOM 684 O O . ALA A 1 92 ? 31.738 -53.930 61.668 1.00 69.88 92 ALA A O 1
ATOM 685 N N . PRO A 1 93 ? 33.014 -52.435 62.771 1.00 68.31 93 PRO A N 1
ATOM 686 C CA . PRO A 1 93 ? 33.758 -53.444 63.512 1.00 68.31 93 PRO A CA 1
ATOM 687 C C . PRO A 1 93 ? 32.853 -54.155 64.528 1.00 68.31 93 PRO A C 1
ATOM 689 O O . PRO A 1 93 ? 32.019 -53.536 65.191 1.00 68.31 93 PRO A O 1
ATOM 692 N N . LYS A 1 94 ? 33.021 -55.475 64.662 1.00 71.50 94 LYS A N 1
ATOM 693 C CA . LYS A 1 94 ? 32.289 -56.275 65.653 1.00 71.50 94 LYS A CA 1
ATOM 694 C C . LYS A 1 94 ? 32.761 -55.913 67.062 1.00 71.50 94 LYS A C 1
ATOM 696 O O . LYS A 1 94 ? 33.961 -55.868 67.321 1.00 71.50 94 LYS A O 1
ATOM 701 N N . THR A 1 95 ? 31.819 -55.686 67.972 1.00 71.94 95 THR A N 1
ATOM 702 C CA . THR A 1 95 ? 32.117 -55.392 69.377 1.00 71.94 95 THR A CA 1
ATOM 703 C C . THR A 1 95 ? 32.639 -56.638 70.108 1.00 71.94 95 THR A C 1
ATOM 705 O O . THR A 1 95 ? 32.147 -57.746 69.865 1.00 71.94 95 THR A O 1
ATOM 708 N N . PRO A 1 96 ? 33.620 -56.499 71.022 1.00 69.75 96 PRO A N 1
ATOM 709 C CA . PRO A 1 96 ? 34.048 -57.600 71.876 1.00 69.75 96 PRO A CA 1
ATOM 710 C C . PRO A 1 96 ? 32.932 -58.007 72.841 1.00 69.75 96 PRO A C 1
ATOM 712 O O . PRO A 1 96 ? 32.237 -57.167 73.416 1.00 69.75 96 PRO A O 1
ATOM 715 N N . ARG A 1 97 ? 32.768 -59.314 73.044 1.00 70.94 97 ARG A N 1
ATOM 716 C CA . ARG A 1 97 ? 31.771 -59.866 73.965 1.00 70.94 97 ARG A CA 1
ATOM 717 C C . ARG A 1 97 ? 32.230 -59.652 75.410 1.00 70.94 97 ARG A C 1
ATOM 719 O O . ARG A 1 97 ? 33.327 -60.070 75.770 1.00 70.94 97 ARG A O 1
ATOM 726 N N . ALA A 1 98 ? 31.391 -59.027 76.234 1.00 73.62 98 ALA A N 1
ATOM 727 C CA . ALA A 1 98 ? 31.695 -58.797 77.645 1.00 73.62 98 ALA A CA 1
ATOM 728 C C . ALA A 1 98 ? 31.785 -60.122 78.440 1.00 73.62 98 ALA A C 1
ATOM 730 O O . ALA A 1 98 ? 31.022 -61.057 78.160 1.00 73.62 98 ALA A O 1
ATOM 731 N N . PRO A 1 99 ? 32.679 -60.217 79.443 1.00 69.56 99 PRO A N 1
ATOM 732 C CA . PRO A 1 99 ? 32.788 -61.393 80.298 1.00 69.56 99 PRO A CA 1
ATOM 733 C C . PRO A 1 99 ? 31.558 -61.526 81.206 1.00 69.56 99 PRO A C 1
ATOM 735 O O . PRO A 1 99 ? 31.110 -60.562 81.829 1.00 69.56 99 PRO A O 1
ATOM 738 N N . ARG A 1 100 ? 31.003 -62.739 81.293 1.00 68.12 100 ARG A N 1
ATOM 739 C CA . ARG A 1 100 ? 29.918 -63.058 82.233 1.00 68.12 100 ARG A CA 1
ATOM 740 C C . ARG A 1 100 ? 30.497 -63.188 83.643 1.00 68.12 100 ARG A C 1
ATOM 742 O O . ARG A 1 100 ? 31.419 -63.972 83.844 1.00 68.12 100 ARG A O 1
ATOM 749 N N . LYS A 1 101 ? 29.944 -62.456 84.616 1.00 70.88 101 LYS A N 1
ATOM 750 C CA . LYS A 1 101 ? 30.213 -62.709 86.040 1.00 70.88 101 LYS A CA 1
ATOM 751 C C . LYS A 1 101 ? 29.446 -63.959 86.506 1.00 70.88 101 LYS A C 1
ATOM 753 O O . LYS A 1 101 ? 28.319 -64.158 86.044 1.00 70.88 101 LYS A O 1
ATOM 758 N N . PRO A 1 102 ? 30.019 -64.790 87.395 1.00 61.88 102 PRO A N 1
ATOM 759 C CA . PRO A 1 102 ? 29.299 -65.903 88.001 1.00 61.88 102 PRO A CA 1
ATOM 760 C C . PRO A 1 102 ? 28.239 -65.389 88.986 1.00 61.88 102 PRO A C 1
ATOM 762 O O . PRO A 1 102 ? 28.446 -64.391 89.674 1.00 61.88 102 PRO A O 1
ATOM 765 N N . ALA A 1 103 ? 27.094 -66.068 89.017 1.00 59.50 103 ALA A N 1
ATOM 766 C CA . ALA A 1 103 ? 26.037 -65.870 90.003 1.00 59.50 103 ALA A CA 1
ATOM 767 C C . ALA A 1 103 ? 26.268 -66.802 91.205 1.00 59.50 103 ALA A C 1
ATOM 769 O O . ALA A 1 103 ? 26.771 -67.905 90.996 1.00 59.50 103 ALA A O 1
ATOM 770 N N . SER A 1 104 ? 25.834 -66.363 92.398 1.00 51.16 104 SER A N 1
ATOM 771 C CA . SER A 1 104 ? 25.860 -67.025 93.728 1.00 51.16 104 SER A CA 1
ATOM 772 C C . SER A 1 104 ? 26.824 -66.320 94.692 1.00 51.16 104 SER A C 1
ATOM 774 O O . SER A 1 104 ? 27.953 -66.043 94.314 1.00 51.16 104 SER A O 1
ATOM 776 N N . GLY A 1 105 ? 26.488 -66.015 95.943 1.00 49.56 105 GLY A N 1
ATOM 777 C CA . GLY A 1 105 ? 25.323 -66.355 96.755 1.00 49.56 105 GLY A CA 1
ATOM 778 C C . GLY A 1 105 ? 25.629 -66.076 98.237 1.00 49.56 105 GLY A C 1
ATOM 779 O O . GLY A 1 105 ? 26.786 -65.828 98.577 1.00 49.56 105 GLY A O 1
ATOM 780 N N . SER A 1 106 ? 24.580 -66.216 99.057 1.00 45.22 106 SER A N 1
ATOM 781 C CA . SER A 1 106 ? 24.510 -66.164 100.530 1.00 45.22 106 SER A CA 1
ATOM 782 C C . SER A 1 106 ? 24.500 -64.805 101.223 1.00 45.22 106 SER A C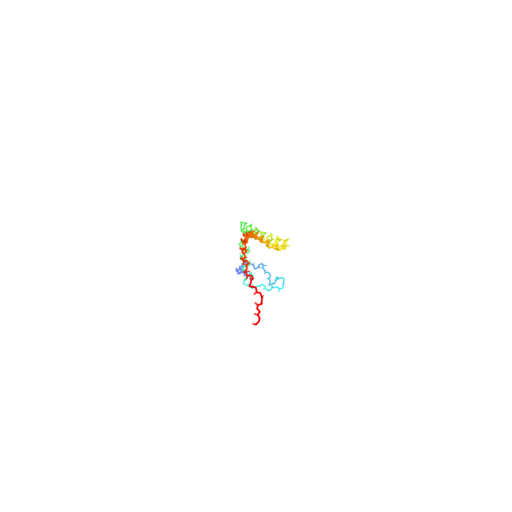 1
ATOM 784 O O . SER A 1 106 ? 25.231 -63.884 100.812 1.00 45.22 106 SER A O 1
#

Radius of gyration: 45.89 Å; chains: 1; bounding box: 56×107×125 Å

pLDDT: mean 75.0, std 16.42, range [40.16, 97.38]

Sequence (106 aa):
MAKKKKSKKDKGPKPILPKEIAGIKVPKKLRKESGKIAEIARHPVVAEMMAVGIAAVVAGLRERKAEAPRAPETPEAPEAPEAKRSPKAPAAPKTPRAPRKPASGS

Secondary structure (DSSP, 8-state):
-----------PSPP-S-SEETTEEPPHHHHHHHHHHHHHTTSHHHHHHHHHHHHHHHHHHHHHHHS--PPPPPPPPPPPPP-PPPPPPPPPPPPPPPPPPPP---